Protein AF-A0A3D0XCX0-F1 (afdb_monomer)

Radius of gyration: 16.22 Å; Cα contacts (8 Å, |Δi|>4): 32; chains: 1; bounding box: 31×24×45 Å

Sequence (80 aa):
MAHLEIVGSIVRQLVRNASTEEIENSPFGQYFMNHGRGVFPADATGMPFDANCLAVSGDPIADLVEDLAADATISYAQHE

Structure (mmCIF, N/CA/C/O backbone):
data_AF-A0A3D0XCX0-F1
#
_entry.id   AF-A0A3D0XCX0-F1
#
loop_
_atom_site.group_PDB
_atom_site.id
_atom_site.type_symbol
_atom_site.label_atom_id
_atom_site.label_alt_id
_atom_site.label_comp_id
_atom_site.label_asym_id
_atom_site.label_entity_id
_atom_site.label_seq_id
_atom_site.pdbx_PDB_ins_code
_atom_site.Cartn_x
_atom_site.Cartn_y
_atom_site.Cartn_z
_atom_site.occupancy
_atom_site.B_iso_or_equiv
_atom_site.auth_seq_id
_atom_site.auth_comp_id
_atom_site.auth_asym_id
_atom_site.auth_atom_id
_atom_site.pdbx_PDB_model_num
ATOM 1 N N . MET A 1 1 ? -1.046 -10.432 -4.388 1.00 60.44 1 MET A N 1
ATOM 2 C CA . MET A 1 1 ? -2.379 -10.486 -3.740 1.00 60.44 1 MET A CA 1
ATOM 3 C C . MET A 1 1 ? -2.306 -10.732 -2.236 1.00 60.44 1 MET A C 1
ATOM 5 O O . MET A 1 1 ? -2.947 -9.990 -1.510 1.00 60.44 1 MET A O 1
ATOM 9 N N . ALA A 1 2 ? -1.481 -11.664 -1.742 1.00 87.50 2 ALA A N 1
ATOM 10 C CA . ALA A 1 2 ? -1.366 -11.925 -0.299 1.00 87.50 2 ALA A CA 1
ATOM 11 C C . ALA A 1 2 ? -0.928 -10.710 0.552 1.00 87.50 2 ALA A C 1
ATOM 13 O O . ALA A 1 2 ? -1.376 -10.560 1.680 1.00 87.50 2 ALA A O 1
ATOM 14 N N . HIS A 1 3 ? -0.085 -9.813 0.025 1.00 87.88 3 HIS A N 1
ATOM 15 C CA . HIS A 1 3 ? 0.445 -8.691 0.816 1.00 87.88 3 HIS A CA 1
ATOM 16 C C . HIS A 1 3 ? -0.643 -7.693 1.242 1.00 87.88 3 HIS A C 1
ATOM 18 O O . HIS A 1 3 ? -0.682 -7.295 2.402 1.00 87.88 3 HIS A O 1
ATOM 24 N N . LEU A 1 4 ? -1.565 -7.339 0.340 1.00 85.12 4 LEU A N 1
ATOM 25 C CA . LEU A 1 4 ? -2.662 -6.416 0.658 1.00 85.12 4 LEU A CA 1
ATOM 26 C C . LEU A 1 4 ? -3.634 -7.014 1.682 1.00 85.12 4 LEU A C 1
ATOM 28 O O . LEU A 1 4 ? -4.109 -6.310 2.569 1.00 85.12 4 LEU A O 1
ATOM 32 N N . GLU A 1 5 ? -3.891 -8.320 1.597 1.00 87.94 5 GLU A N 1
ATOM 33 C CA . GLU A 1 5 ? -4.714 -9.042 2.569 1.00 87.94 5 GLU A CA 1
ATOM 34 C C . GLU A 1 5 ? -4.053 -9.085 3.954 1.00 87.94 5 GLU A C 1
ATOM 36 O O . GLU A 1 5 ? -4.707 -8.801 4.960 1.00 87.94 5 GLU A O 1
ATOM 41 N N . ILE A 1 6 ? -2.744 -9.358 4.014 1.00 91.00 6 ILE A N 1
ATOM 42 C CA . ILE A 1 6 ? -1.973 -9.341 5.263 1.00 91.00 6 ILE A CA 1
ATOM 43 C C . ILE A 1 6 ? -2.016 -7.945 5.892 1.00 91.00 6 ILE A C 1
ATOM 45 O O . ILE A 1 6 ? -2.402 -7.823 7.055 1.00 91.00 6 ILE A O 1
ATOM 49 N N . VAL A 1 7 ? -1.703 -6.891 5.135 1.00 87.38 7 VAL A N 1
ATOM 50 C CA . VAL A 1 7 ? -1.713 -5.506 5.640 1.00 87.38 7 VAL A CA 1
ATOM 51 C C . VAL A 1 7 ? -3.112 -5.101 6.108 1.00 87.38 7 VAL A C 1
ATOM 53 O O . VAL A 1 7 ? -3.267 -4.613 7.228 1.00 87.38 7 VAL A O 1
ATOM 56 N N . GLY A 1 8 ? -4.151 -5.373 5.315 1.00 84.38 8 GLY A N 1
ATOM 57 C CA . GLY A 1 8 ? -5.533 -5.089 5.703 1.00 84.38 8 GLY A CA 1
ATOM 58 C C . GLY A 1 8 ? -5.957 -5.840 6.968 1.00 84.38 8 GLY A C 1
ATOM 59 O O . GLY A 1 8 ? -6.618 -5.271 7.840 1.00 84.38 8 GLY A O 1
ATOM 60 N N . SER A 1 9 ? -5.525 -7.093 7.128 1.00 86.56 9 SER A N 1
ATOM 61 C CA . SER A 1 9 ? -5.788 -7.849 8.352 1.00 86.56 9 SER A CA 1
ATOM 62 C C . SER A 1 9 ? -5.115 -7.203 9.565 1.00 86.56 9 SER A C 1
ATOM 64 O O . SER A 1 9 ? -5.780 -7.010 10.579 1.00 86.56 9 SER A O 1
ATOM 66 N N . ILE A 1 10 ? -3.856 -6.765 9.455 1.00 87.12 10 ILE A N 1
ATOM 67 C CA . ILE A 1 10 ? -3.125 -6.097 10.542 1.00 87.12 10 ILE A CA 1
ATOM 68 C C . ILE A 1 10 ? -3.845 -4.812 10.960 1.00 87.12 10 ILE A C 1
ATOM 70 O O . ILE A 1 10 ? -4.140 -4.640 12.143 1.00 87.12 10 ILE A O 1
ATOM 74 N N . VAL A 1 11 ? -4.219 -3.958 10.001 1.00 84.94 11 VAL A N 1
ATOM 75 C CA . VAL A 1 11 ? -4.978 -2.721 10.265 1.00 84.94 11 VAL A CA 1
ATOM 76 C C . VAL A 1 11 ? -6.289 -3.035 10.988 1.00 84.94 11 VAL A C 1
ATOM 78 O O . VAL A 1 11 ? -6.613 -2.423 12.007 1.00 84.94 11 VAL A O 1
ATOM 81 N N . ARG A 1 12 ? -7.026 -4.054 10.532 1.00 84.56 12 ARG A N 1
ATOM 82 C CA . ARG A 1 12 ? -8.274 -4.477 11.179 1.00 84.56 12 ARG A CA 1
ATOM 83 C C . ARG A 1 12 ? -8.055 -5.014 12.595 1.00 84.56 12 ARG A C 1
ATOM 85 O O . ARG A 1 12 ? -8.911 -4.798 13.453 1.00 84.56 12 ARG A O 1
ATOM 92 N N . GLN A 1 13 ? -6.951 -5.713 12.852 1.00 86.31 13 GLN A N 1
ATOM 93 C CA . GLN A 1 13 ? -6.626 -6.233 14.181 1.00 86.31 13 GLN A CA 1
ATOM 94 C C . GLN A 1 13 ? -6.251 -5.118 15.160 1.00 86.31 13 GLN A C 1
ATOM 96 O O . GLN A 1 13 ? -6.723 -5.154 16.295 1.00 86.31 13 GLN A O 1
ATOM 101 N N . LEU A 1 14 ? -5.489 -4.111 14.722 1.00 84.56 14 LEU A N 1
ATOM 102 C CA . LEU A 1 14 ? -5.113 -2.960 15.552 1.00 84.56 14 LEU A CA 1
ATOM 103 C C . LEU A 1 14 ? -6.336 -2.150 16.011 1.00 84.56 14 LEU A C 1
ATOM 105 O O . LEU A 1 14 ? -6.396 -1.700 17.149 1.00 84.56 14 LEU A O 1
ATOM 109 N N . VAL A 1 15 ? -7.351 -2.025 15.156 1.00 80.06 15 VAL A N 1
ATOM 110 C CA . VAL A 1 15 ? -8.540 -1.189 15.416 1.00 80.06 15 VAL A CA 1
ATOM 111 C C . VAL A 1 15 ? -9.667 -1.968 16.114 1.00 80.06 15 VAL A C 1
ATOM 113 O O . VAL A 1 15 ? -10.665 -1.392 16.552 1.00 80.06 15 VAL A O 1
ATOM 116 N N . ARG A 1 16 ? -9.534 -3.296 16.249 1.00 80.06 16 ARG A N 1
ATOM 117 C CA . ARG A 1 16 ? -10.594 -4.181 16.764 1.00 80.06 16 ARG A CA 1
ATOM 118 C C . ARG A 1 16 ? -11.048 -3.818 18.183 1.00 80.06 16 ARG A C 1
ATOM 120 O O . ARG A 1 16 ? -12.237 -3.932 18.464 1.00 80.06 16 ARG A O 1
ATOM 127 N N . ASN A 1 17 ? -10.122 -3.386 19.038 1.00 80.19 17 ASN A N 1
ATOM 128 C CA . ASN A 1 17 ? -10.382 -3.100 20.453 1.00 80.19 17 ASN A CA 1
ATOM 129 C C . ASN A 1 17 ? -10.355 -1.602 20.797 1.00 80.19 17 ASN A C 1
ATOM 131 O O . ASN A 1 17 ? -10.557 -1.260 21.957 1.00 80.19 17 ASN A O 1
ATOM 135 N N . ALA A 1 18 ? -10.109 -0.721 19.822 1.00 79.75 18 ALA A N 1
ATOM 136 C CA . ALA A 1 18 ? -10.091 0.719 20.054 1.00 79.75 18 ALA A CA 1
ATOM 137 C C . ALA A 1 18 ? -11.518 1.243 20.285 1.00 79.75 18 ALA A C 1
ATOM 139 O O . ALA A 1 18 ? -12.444 0.927 19.516 1.00 79.75 18 ALA A O 1
ATOM 140 N N . SER A 1 19 ? -11.701 2.033 21.343 1.00 80.75 19 SER A N 1
ATOM 141 C CA . SER A 1 19 ? -12.960 2.723 21.621 1.00 80.75 19 SER A CA 1
ATOM 142 C C . SER A 1 19 ? -13.217 3.820 20.585 1.00 80.75 19 SER A C 1
ATOM 144 O O . SER A 1 19 ? -12.305 4.305 19.917 1.00 80.75 19 SER A O 1
ATOM 146 N N . THR A 1 20 ? -14.481 4.206 20.412 1.00 76.50 20 THR A N 1
ATOM 147 C CA . THR A 1 20 ? -14.848 5.251 19.444 1.00 76.50 20 THR A CA 1
ATOM 148 C C . THR A 1 20 ? -14.178 6.589 19.776 1.00 76.50 20 THR A C 1
ATOM 150 O O . THR A 1 20 ? -13.695 7.264 18.876 1.00 76.50 20 THR A O 1
ATOM 153 N N . GLU A 1 21 ? -14.051 6.916 21.063 1.00 77.50 21 GLU A N 1
ATOM 154 C CA . GLU A 1 21 ? -13.425 8.152 21.546 1.00 77.50 21 GLU A CA 1
ATOM 155 C C . GLU A 1 21 ? -11.907 8.185 21.286 1.00 77.50 21 GLU A C 1
ATOM 157 O O . GLU A 1 21 ? -11.357 9.221 20.915 1.00 77.50 21 GLU A O 1
ATOM 162 N N . GLU A 1 22 ? -11.215 7.046 21.394 1.00 78.06 22 GLU A N 1
ATOM 163 C CA . GLU A 1 22 ? -9.795 6.937 21.023 1.00 78.06 22 GLU A CA 1
ATOM 164 C C . GLU A 1 22 ? -9.583 7.090 19.513 1.00 78.06 22 GLU A C 1
ATOM 166 O O . GLU A 1 22 ? -8.594 7.678 19.080 1.00 78.06 22 GLU A O 1
ATOM 171 N N . ILE A 1 23 ? -10.516 6.583 18.703 1.00 75.81 23 ILE A N 1
ATOM 172 C CA . ILE A 1 23 ? -10.456 6.693 17.243 1.00 75.81 23 ILE A CA 1
ATOM 173 C C . ILE A 1 23 ? -10.705 8.138 16.800 1.00 75.81 23 ILE A C 1
ATOM 175 O O . ILE A 1 23 ? -9.952 8.649 15.971 1.00 75.81 23 ILE A O 1
ATOM 179 N N . GLU A 1 24 ? -11.717 8.804 17.359 1.00 76.31 24 GLU A N 1
ATOM 180 C CA . GLU A 1 24 ? -12.074 10.194 17.037 1.00 76.31 24 GLU A CA 1
ATOM 181 C C . GLU A 1 24 ? -10.957 11.184 17.388 1.00 76.31 24 GLU A C 1
ATOM 183 O O . GLU A 1 24 ? -10.708 12.118 16.629 1.00 76.31 24 GLU A O 1
ATOM 188 N N . ASN A 1 25 ? -10.236 10.940 18.485 1.00 80.25 25 ASN A N 1
ATOM 189 C CA . ASN A 1 25 ? -9.090 11.754 18.900 1.00 80.25 25 ASN A CA 1
ATOM 190 C C . ASN A 1 25 ? -7.767 11.360 18.214 1.00 80.25 25 ASN A C 1
ATOM 192 O O . ASN A 1 25 ? -6.732 11.980 18.468 1.00 80.25 25 ASN A O 1
ATOM 196 N N . SER A 1 26 ? -7.770 10.338 17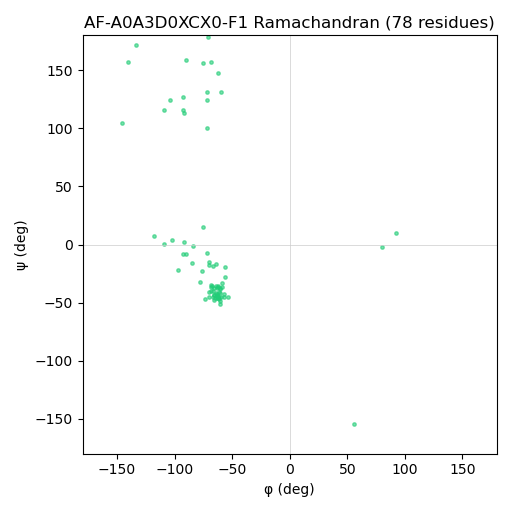.353 1.00 77.06 26 SER A N 1
ATOM 197 C CA . SER A 1 26 ? -6.582 9.911 16.609 1.00 77.06 26 SER A CA 1
ATOM 198 C C . SER A 1 26 ? -6.457 10.637 15.261 1.00 77.06 26 SER A C 1
ATOM 200 O O . SER A 1 26 ? -7.465 11.046 14.678 1.00 77.06 26 SER A O 1
ATOM 202 N N . PRO A 1 27 ? -5.247 10.701 14.670 1.00 74.81 27 PRO A N 1
ATOM 203 C CA . PRO A 1 27 ? -5.058 11.155 13.287 1.00 74.81 27 PRO A CA 1
ATOM 204 C C . PRO A 1 27 ? -5.882 10.362 12.257 1.00 74.81 27 PRO A C 1
ATOM 206 O O . PRO A 1 27 ? -6.127 10.839 11.153 1.00 74.81 27 PRO A O 1
ATOM 209 N N . PHE A 1 28 ? -6.339 9.161 12.623 1.00 73.12 28 PHE A N 1
ATOM 210 C CA . PHE A 1 28 ? -7.145 8.285 11.781 1.00 73.12 28 PHE A CA 1
ATOM 211 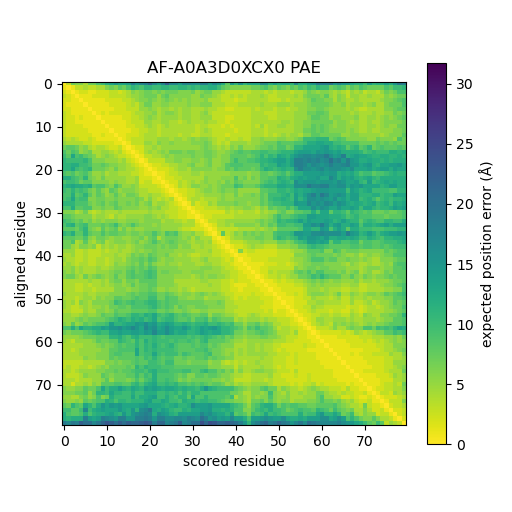C C . PHE A 1 28 ? -8.656 8.481 11.965 1.00 73.12 28 PHE A C 1
ATOM 213 O O . PHE A 1 28 ? -9.439 7.789 11.313 1.00 73.12 28 PHE A O 1
ATOM 220 N N . GLY A 1 29 ? -9.094 9.425 12.808 1.00 72.50 29 GLY A N 1
ATOM 221 C CA . GLY A 1 29 ? -10.513 9.690 13.050 1.00 72.50 29 GLY A CA 1
ATOM 222 C C . GLY A 1 29 ? -11.283 9.956 11.756 1.00 72.50 29 GLY A C 1
ATOM 223 O O . GLY A 1 29 ? -12.317 9.339 11.516 1.00 72.50 29 GLY A O 1
ATOM 224 N N . GLN A 1 30 ? -10.732 10.773 10.850 1.00 73.69 30 GLN A N 1
ATOM 225 C CA . GLN A 1 30 ? -11.347 11.039 9.540 1.00 73.69 30 GLN A CA 1
ATOM 226 C C . GLN A 1 30 ? -11.459 9.793 8.652 1.00 73.69 30 GLN A C 1
ATOM 228 O O . GLN A 1 30 ? -12.469 9.597 7.975 1.00 73.69 30 GLN A O 1
ATOM 233 N N . TYR A 1 31 ? -10.455 8.918 8.690 1.00 76.75 31 TYR A N 1
ATOM 234 C CA . TYR A 1 31 ? -10.448 7.676 7.922 1.00 76.75 31 TYR A CA 1
ATOM 235 C C . TYR A 1 31 ? -11.545 6.711 8.397 1.00 76.75 31 TYR A C 1
ATOM 237 O O . TYR A 1 31 ? -12.321 6.206 7.580 1.00 76.75 31 TYR A O 1
ATOM 245 N N . PHE A 1 32 ? -11.654 6.503 9.714 1.00 75.62 32 PHE A N 1
ATOM 246 C CA . PHE A 1 32 ? -12.642 5.600 10.311 1.00 75.62 32 PHE A CA 1
ATOM 247 C C . PHE A 1 32 ? -14.064 6.183 10.341 1.00 75.62 32 PHE A C 1
ATOM 249 O O . PHE A 1 32 ? -15.022 5.412 10.354 1.00 75.62 32 PHE A O 1
ATOM 256 N N . MET A 1 33 ? -14.235 7.510 10.296 1.00 74.50 33 MET A N 1
ATOM 257 C CA . MET A 1 33 ? -15.551 8.141 10.111 1.00 74.50 33 MET A CA 1
ATOM 258 C C . MET A 1 33 ? -16.132 7.849 8.722 1.00 74.50 33 MET A C 1
ATOM 260 O O . MET A 1 33 ? -17.300 7.480 8.615 1.00 74.50 33 MET A O 1
ATOM 264 N N . ASN A 1 34 ? -15.321 7.964 7.666 1.00 72.19 34 ASN A N 1
ATOM 265 C CA . ASN A 1 34 ? -15.787 7.780 6.287 1.00 72.19 34 ASN A CA 1
ATOM 266 C C . ASN A 1 34 ? -15.948 6.304 5.893 1.00 72.19 34 ASN A C 1
ATOM 268 O O . ASN A 1 34 ? -16.830 5.973 5.103 1.00 72.19 34 ASN A O 1
ATOM 272 N N . HIS A 1 35 ? -15.124 5.408 6.445 1.00 77.50 35 HIS A N 1
ATOM 273 C CA . HIS A 1 35 ? -15.067 4.000 6.021 1.00 77.50 35 HIS A CA 1
ATOM 274 C C . HIS A 1 35 ? -15.446 3.002 7.129 1.00 77.50 35 HIS A C 1
ATOM 276 O O . HIS A 1 35 ? -15.333 1.782 6.955 1.00 77.50 35 HIS A O 1
ATOM 282 N N . GLY A 1 36 ? -15.915 3.495 8.281 1.00 75.62 36 GLY 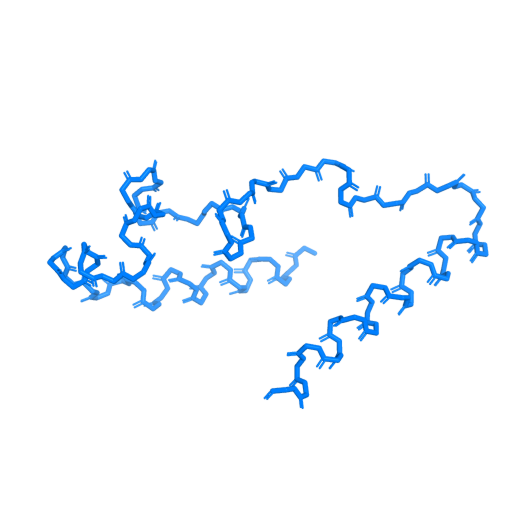A N 1
ATOM 283 C CA . GLY A 1 36 ? -16.135 2.679 9.475 1.00 75.62 36 GLY A CA 1
ATOM 284 C C . GLY A 1 36 ? -14.855 1.951 9.889 1.00 75.62 36 GLY A C 1
ATOM 285 O O . GLY A 1 36 ? -13.760 2.338 9.513 1.00 75.62 36 GLY A O 1
ATOM 286 N N . ARG A 1 37 ? -14.974 0.814 10.589 1.00 71.50 37 ARG A N 1
ATOM 287 C CA . ARG A 1 37 ? -13.831 -0.086 10.882 1.00 71.50 37 ARG A CA 1
ATOM 288 C C . ARG A 1 37 ? -13.389 -0.930 9.666 1.00 71.50 37 ARG A C 1
ATOM 290 O O . ARG A 1 37 ? -12.739 -1.967 9.837 1.00 71.50 37 ARG A O 1
ATOM 297 N N . GLY A 1 38 ? -13.831 -0.578 8.459 1.00 75.31 38 GLY A N 1
ATOM 298 C CA . GLY A 1 38 ? -13.431 -1.226 7.212 1.00 75.31 38 GLY A CA 1
ATOM 299 C C . GLY A 1 38 ? -12.025 -0.805 6.789 1.00 75.31 38 GLY A C 1
ATOM 300 O O . GLY A 1 38 ? -11.547 0.253 7.182 1.00 75.31 38 GLY A O 1
ATOM 301 N N . VAL A 1 39 ? -11.361 -1.645 5.993 1.00 81.50 39 VAL A N 1
ATOM 302 C CA . VAL A 1 39 ? -10.093 -1.274 5.353 1.00 81.50 39 VAL A CA 1
ATOM 303 C C . VAL A 1 39 ? -10.424 -0.689 3.988 1.00 81.50 39 VAL A C 1
ATOM 305 O O . VAL A 1 39 ? -10.917 -1.396 3.111 1.00 81.50 39 VAL A O 1
ATOM 308 N N . PHE A 1 40 ? -10.169 0.603 3.832 1.00 84.81 40 PHE A N 1
ATOM 309 C CA . PHE A 1 40 ? -10.226 1.323 2.569 1.00 84.81 40 PHE A CA 1
ATOM 310 C C . PHE A 1 40 ? -8.799 1.583 2.052 1.00 84.81 40 PHE A C 1
ATOM 312 O O . PHE A 1 40 ? -7.992 2.145 2.800 1.00 84.81 40 PHE A O 1
ATOM 319 N N . PRO A 1 41 ? -8.456 1.160 0.823 1.00 84.94 41 PRO A N 1
ATOM 320 C CA . PRO A 1 41 ? -7.129 1.371 0.260 1.00 84.94 41 PRO A CA 1
ATOM 321 C C . PRO A 1 41 ? -6.935 2.849 -0.098 1.00 84.94 41 PRO A C 1
ATOM 323 O O . PRO A 1 41 ? -7.406 3.327 -1.129 1.00 84.94 41 PRO A O 1
ATOM 326 N N . ALA A 1 42 ? -6.234 3.556 0.780 1.00 86.25 42 ALA A N 1
ATOM 327 C CA . ALA A 1 42 ? -5.804 4.931 0.599 1.00 86.25 42 ALA A CA 1
ATOM 328 C C . ALA A 1 42 ? -4.387 5.102 1.157 1.00 86.25 42 ALA A C 1
ATOM 330 O O . ALA A 1 42 ? -3.959 4.322 2.013 1.00 86.25 42 ALA A O 1
ATOM 331 N N . ASP A 1 43 ? -3.668 6.110 0.675 1.00 85.88 43 ASP A N 1
ATOM 332 C CA . ASP A 1 43 ? -2.379 6.491 1.250 1.00 85.88 43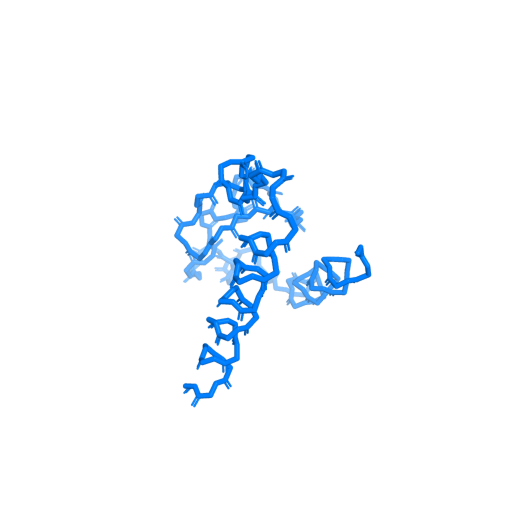 ASP A CA 1
ATOM 333 C C . ASP A 1 43 ? -2.534 7.152 2.639 1.00 85.88 43 ASP A C 1
ATOM 335 O O . ASP A 1 43 ? -3.641 7.348 3.148 1.00 85.88 43 ASP A O 1
ATOM 339 N N . ALA A 1 44 ? -1.413 7.520 3.269 1.00 80.75 44 ALA A N 1
ATOM 340 C CA . ALA A 1 44 ? -1.410 8.156 4.591 1.00 80.75 44 ALA A CA 1
ATOM 341 C C . ALA A 1 44 ? -2.088 9.543 4.625 1.00 80.75 44 ALA A C 1
ATOM 343 O O . ALA A 1 44 ? -2.425 10.031 5.703 1.00 80.75 44 ALA A O 1
ATOM 344 N N . THR A 1 45 ? -2.293 10.176 3.467 1.00 82.88 45 THR A N 1
ATOM 345 C CA . THR A 1 45 ? -3.000 11.458 3.325 1.00 82.88 45 THR A CA 1
ATOM 346 C C . THR A 1 45 ? -4.494 11.279 3.042 1.00 82.88 45 THR A C 1
ATOM 348 O O . THR A 1 45 ? -5.253 12.246 3.104 1.00 82.88 45 THR A O 1
ATOM 351 N N . GLY A 1 46 ? -4.932 10.042 2.790 1.00 81.19 46 GLY A N 1
ATOM 352 C CA . GLY A 1 46 ? -6.310 9.688 2.476 1.00 81.19 46 GLY A CA 1
ATOM 353 C C . GLY A 1 46 ? -6.630 9.670 0.980 1.00 81.19 46 GLY A C 1
ATOM 354 O O . GLY A 1 46 ? -7.807 9.546 0.637 1.00 81.19 46 GLY A O 1
ATOM 355 N N . MET A 1 47 ? -5.634 9.766 0.091 1.00 87.19 47 MET A N 1
ATOM 356 C CA . MET A 1 47 ? -5.862 9.657 -1.353 1.00 87.19 47 MET A CA 1
ATOM 357 C C . MET A 1 47 ? -6.179 8.201 -1.724 1.00 87.19 47 MET A C 1
ATOM 359 O O . MET A 1 47 ? -5.388 7.312 -1.397 1.00 87.19 47 MET A O 1
ATOM 363 N N . PRO A 1 48 ? -7.325 7.926 -2.377 1.00 88.81 48 PRO A N 1
ATOM 364 C CA . PRO A 1 48 ? -7.698 6.572 -2.776 1.00 88.81 48 PRO A CA 1
ATOM 365 C C . PRO A 1 48 ? -6.703 5.963 -3.762 1.00 88.81 48 PRO A C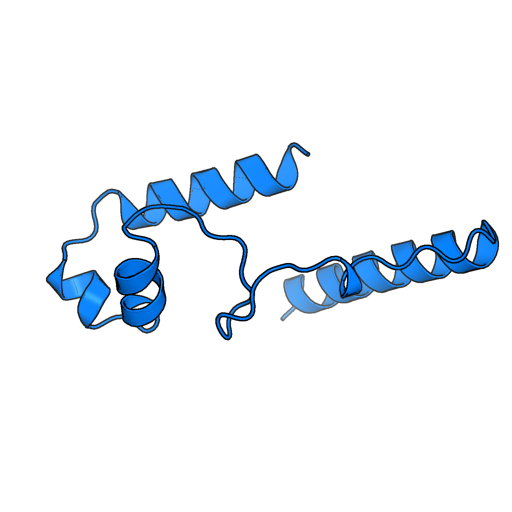 1
ATOM 367 O O . PRO A 1 48 ? -6.174 6.661 -4.624 1.00 88.81 48 PRO A O 1
ATOM 370 N N . PHE A 1 49 ? -6.524 4.644 -3.692 1.00 89.44 49 PHE A N 1
ATOM 371 C CA . PHE A 1 49 ? -5.832 3.912 -4.750 1.00 89.44 49 PHE A CA 1
ATOM 372 C C . PHE A 1 49 ? -6.564 4.077 -6.092 1.00 89.44 49 PHE A C 1
ATOM 374 O O . PHE A 1 49 ? -7.774 3.842 -6.177 1.00 89.44 49 PHE A O 1
ATOM 381 N N . ASP A 1 50 ? -5.823 4.420 -7.144 1.00 92.38 50 ASP A N 1
ATOM 382 C CA . ASP A 1 50 ? -6.320 4.483 -8.514 1.00 92.38 50 ASP A CA 1
ATOM 383 C C . ASP A 1 50 ? -5.363 3.785 -9.500 1.00 92.38 50 ASP A C 1
ATOM 385 O O . ASP A 1 50 ? -4.266 3.345 -9.151 1.00 92.38 50 ASP A O 1
ATOM 389 N N . ALA A 1 51 ? -5.799 3.641 -10.753 1.00 91.00 51 ALA A N 1
ATOM 390 C CA . ALA A 1 51 ? -5.008 2.973 -11.784 1.00 91.00 51 ALA A CA 1
ATOM 391 C C . ALA A 1 51 ? -3.774 3.776 -12.231 1.00 91.00 51 ALA A C 1
ATOM 393 O O . ALA A 1 51 ? -2.892 3.196 -12.857 1.00 91.00 51 ALA A O 1
ATOM 394 N N . ASN A 1 52 ? -3.675 5.071 -11.907 1.00 89.75 52 ASN A N 1
ATOM 395 C CA . ASN A 1 52 ? -2.490 5.869 -12.228 1.00 89.75 52 ASN A CA 1
ATOM 396 C C . ASN A 1 52 ? -1.284 5.451 -11.377 1.00 89.75 52 ASN A C 1
ATOM 398 O O . ASN A 1 52 ? -0.151 5.749 -11.744 1.00 89.75 52 ASN A O 1
ATOM 402 N N . CYS A 1 53 ? -1.508 4.744 -10.265 1.00 87.44 53 CYS A N 1
ATOM 403 C CA . CYS A 1 53 ? -0.448 4.130 -9.469 1.00 87.44 53 CYS A CA 1
ATOM 404 C C . CYS A 1 53 ? 0.204 2.910 -10.149 1.00 87.44 53 CYS A C 1
ATOM 406 O O . CYS A 1 53 ? 1.172 2.375 -9.612 1.00 87.44 53 CYS A O 1
ATOM 408 N N . LEU A 1 54 ? -0.329 2.434 -11.281 1.00 89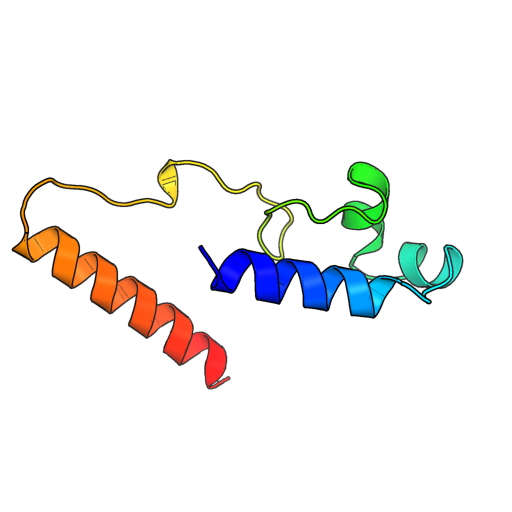.88 54 LEU A N 1
ATOM 409 C CA . LEU A 1 54 ? 0.192 1.288 -12.023 1.00 89.88 54 LEU A CA 1
ATOM 410 C C . LEU A 1 54 ? 0.835 1.768 -13.326 1.00 89.88 54 LEU A C 1
ATOM 412 O O . LEU A 1 54 ? 0.149 2.285 -14.207 1.00 89.88 54 LEU A O 1
ATOM 416 N N . ALA A 1 55 ? 2.143 1.565 -13.458 1.00 88.19 55 ALA A N 1
ATOM 417 C CA . ALA A 1 55 ? 2.863 1.828 -14.695 1.00 88.19 55 ALA A CA 1
ATOM 418 C C . ALA A 1 55 ? 2.923 0.544 -15.539 1.00 88.19 55 ALA A C 1
ATOM 420 O O . ALA A 1 55 ? 3.250 -0.528 -15.034 1.00 88.19 55 ALA A O 1
ATOM 421 N N . VAL A 1 56 ? 2.489 0.645 -16.799 1.00 86.69 56 VAL A N 1
ATOM 422 C CA . VAL A 1 56 ? 2.537 -0.444 -17.783 1.00 86.69 56 VAL A CA 1
ATOM 423 C C . VAL A 1 56 ? 2.801 0.180 -19.146 1.00 86.69 56 VAL A C 1
ATOM 425 O O . VAL A 1 56 ? 1.912 0.786 -19.751 1.00 86.69 56 VAL A O 1
ATOM 428 N N . SER A 1 57 ? 4.031 0.050 -19.626 1.00 86.19 57 SER A N 1
ATOM 429 C CA . SER A 1 57 ? 4.479 0.644 -20.888 1.00 86.19 57 SER A CA 1
ATOM 430 C C . SER A 1 57 ? 4.432 -0.347 -22.057 1.00 86.19 57 S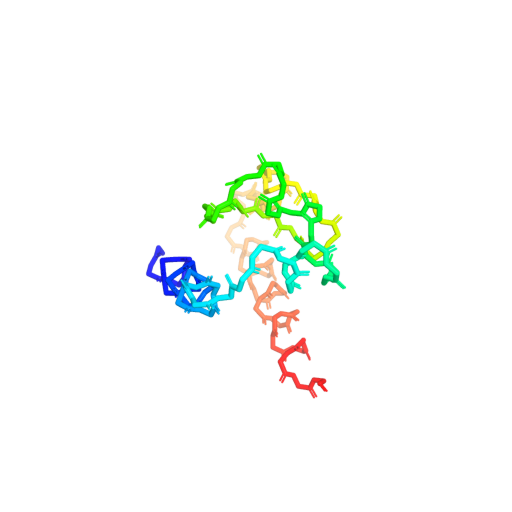ER A C 1
ATOM 432 O O . SER A 1 57 ? 4.344 0.060 -23.218 1.00 86.19 57 SER A O 1
ATOM 434 N N . GLY A 1 58 ? 4.449 -1.652 -21.759 1.00 86.62 58 GLY A N 1
ATOM 435 C CA . GLY A 1 58 ? 4.486 -2.731 -22.748 1.00 86.62 58 GLY A CA 1
ATOM 436 C C . GLY A 1 58 ? 5.883 -3.007 -23.314 1.00 86.62 58 GLY A C 1
ATOM 437 O O . GLY A 1 58 ? 6.034 -3.935 -24.113 1.00 86.62 58 GLY A O 1
ATOM 438 N N . ASP A 1 59 ? 6.895 -2.237 -22.903 1.00 93.56 59 ASP A N 1
ATOM 439 C CA . ASP A 1 59 ? 8.305 -2.565 -23.093 1.00 93.56 59 ASP A CA 1
ATOM 440 C C . ASP A 1 59 ? 8.817 -3.314 -21.848 1.00 93.56 59 ASP A C 1
ATOM 442 O O . ASP A 1 59 ? 8.900 -2.718 -20.773 1.00 93.56 59 ASP A O 1
ATOM 446 N N . PRO A 1 60 ? 9.222 -4.594 -21.972 1.00 91.50 60 PRO A N 1
ATOM 447 C CA . PRO A 1 60 ? 9.708 -5.377 -20.840 1.00 91.50 60 PRO A CA 1
ATOM 448 C C . PRO A 1 60 ? 10.889 -4.750 -20.090 1.00 91.50 60 PRO A C 1
ATOM 450 O O . PRO A 1 60 ? 11.062 -5.026 -18.907 1.00 91.50 60 PRO A O 1
ATOM 453 N N . ILE A 1 61 ? 11.734 -3.947 -20.752 1.00 91.50 61 ILE A N 1
ATOM 454 C CA . ILE A 1 61 ? 12.863 -3.289 -20.077 1.00 91.50 61 ILE A CA 1
ATOM 455 C C . ILE A 1 61 ? 12.358 -2.142 -19.205 1.00 91.50 61 ILE A C 1
ATOM 457 O O . ILE A 1 61 ? 12.775 -2.031 -18.054 1.00 91.50 61 ILE A O 1
ATOM 461 N N . ALA A 1 62 ? 11.474 -1.303 -19.743 1.00 90.88 62 ALA A N 1
ATOM 462 C CA . ALA A 1 62 ? 10.892 -0.191 -19.004 1.00 90.88 62 ALA A CA 1
ATOM 463 C C . ALA A 1 62 ? 10.060 -0.695 -17.815 1.00 90.88 62 ALA A C 1
ATOM 465 O O . ALA A 1 62 ? 10.280 -0.231 -16.700 1.00 90.88 62 ALA A O 1
ATOM 466 N N . ASP A 1 63 ? 9.233 -1.722 -18.022 1.00 92.38 63 ASP A N 1
ATOM 467 C CA . ASP A 1 63 ? 8.402 -2.307 -16.965 1.00 9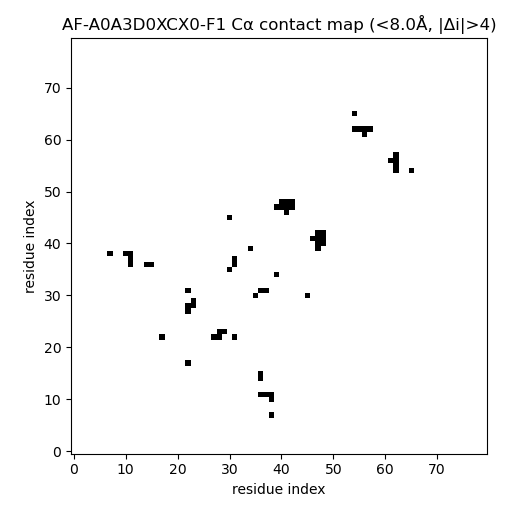2.38 63 ASP A CA 1
ATOM 468 C C . ASP A 1 63 ? 9.270 -2.887 -15.819 1.00 92.38 63 ASP A C 1
ATOM 470 O O . ASP A 1 63 ? 8.993 -2.659 -14.645 1.00 92.38 63 ASP A O 1
ATOM 474 N N . LEU A 1 64 ? 10.395 -3.555 -16.124 1.00 92.50 64 LEU A N 1
ATOM 475 C CA . LEU A 1 64 ? 11.322 -4.058 -15.092 1.00 92.50 64 LEU A CA 1
ATOM 476 C C . LEU A 1 64 ? 12.054 -2.942 -14.333 1.00 92.50 64 LEU A C 1
ATOM 478 O O . LEU A 1 64 ? 12.364 -3.095 -13.149 1.00 92.50 64 LEU A O 1
ATOM 482 N N . VAL A 1 65 ? 12.382 -1.839 -15.010 1.00 93.19 65 VAL A N 1
ATOM 483 C CA . VAL A 1 65 ? 13.006 -0.670 -14.374 1.00 93.19 65 VAL A CA 1
ATOM 484 C C . VAL A 1 65 ? 12.014 0.015 -13.436 1.00 93.19 65 VAL A C 1
ATOM 486 O O . VAL A 1 65 ? 12.401 0.414 -12.338 1.00 93.19 65 VAL A O 1
ATOM 489 N N . GLU A 1 66 ? 10.749 0.117 -13.838 1.00 90.69 66 GLU A N 1
ATOM 490 C CA . GLU A 1 66 ? 9.661 0.645 -13.014 1.00 90.69 66 GLU A CA 1
ATOM 491 C C . GLU A 1 66 ? 9.393 -0.248 -11.793 1.00 90.69 66 GLU A C 1
ATOM 493 O O . GLU A 1 66 ? 9.354 0.266 -10.673 1.00 90.69 66 GLU A O 1
ATOM 498 N N . ASP A 1 67 ? 9.324 -1.572 -11.969 1.00 91.62 67 ASP A N 1
ATOM 499 C CA . ASP A 1 67 ? 9.159 -2.537 -10.872 1.00 91.62 67 ASP A CA 1
ATOM 500 C C . ASP A 1 67 ? 10.306 -2.446 -9.850 1.00 91.62 67 ASP A C 1
ATOM 502 O O . ASP A 1 67 ? 10.072 -2.408 -8.639 1.00 91.62 67 ASP A O 1
ATOM 506 N N . LEU A 1 68 ? 11.559 -2.363 -10.321 1.00 93.00 68 LEU A N 1
ATOM 507 C CA . LEU A 1 68 ? 12.725 -2.217 -9.445 1.00 93.00 68 LEU A CA 1
ATOM 508 C C . LEU A 1 68 ? 12.725 -0.868 -8.721 1.00 93.00 68 LEU A C 1
ATOM 510 O O . LEU A 1 68 ? 13.086 -0.803 -7.546 1.00 93.00 68 LEU A O 1
ATOM 514 N N . ALA A 1 69 ? 12.343 0.210 -9.406 1.00 90.56 69 ALA A N 1
ATOM 515 C CA . ALA A 1 69 ? 12.234 1.525 -8.791 1.00 90.56 69 ALA A CA 1
ATOM 516 C C . ALA A 1 69 ? 11.161 1.534 -7.692 1.00 90.56 69 ALA A C 1
ATOM 518 O O . ALA A 1 69 ? 11.418 2.053 -6.607 1.00 90.56 69 ALA A O 1
ATOM 519 N N . ALA A 1 70 ? 10.004 0.912 -7.935 1.00 88.62 70 ALA A N 1
ATOM 520 C CA . ALA A 1 70 ? 8.933 0.787 -6.950 1.00 88.62 70 ALA A CA 1
ATOM 521 C C . ALA A 1 70 ? 9.376 -0.013 -5.713 1.00 88.62 70 ALA A C 1
ATOM 523 O O . ALA A 1 70 ? 9.160 0.434 -4.584 1.00 88.62 70 ALA A O 1
ATOM 524 N N . ASP A 1 71 ? 10.048 -1.152 -5.905 1.00 88.38 71 ASP A N 1
ATOM 525 C CA . ASP A 1 71 ? 10.590 -1.951 -4.799 1.00 88.38 71 ASP A CA 1
ATOM 526 C C . ASP A 1 71 ? 11.672 -1.187 -4.020 1.00 88.38 71 ASP A C 1
ATOM 528 O O . ASP A 1 71 ? 11.655 -1.157 -2.789 1.00 88.38 71 ASP A O 1
ATOM 532 N N . ALA A 1 72 ? 12.563 -0.473 -4.718 1.00 87.88 72 ALA A N 1
ATOM 533 C CA . ALA A 1 72 ? 13.573 0.367 -4.084 1.00 87.88 72 ALA A CA 1
ATOM 534 C C . ALA A 1 72 ? 12.934 1.479 -3.242 1.00 87.88 72 ALA A C 1
ATOM 536 O O . ALA A 1 72 ? 13.330 1.672 -2.094 1.00 87.88 72 ALA A O 1
ATOM 537 N N . THR A 1 73 ? 11.918 2.181 -3.757 1.00 84.62 73 THR A N 1
ATOM 538 C CA . THR A 1 73 ? 11.174 3.194 -2.990 1.00 84.62 73 THR A CA 1
ATOM 539 C C . THR A 1 73 ? 10.563 2.605 -1.717 1.00 84.62 73 THR A C 1
ATOM 541 O O . THR A 1 73 ? 10.679 3.219 -0.655 1.00 84.62 73 THR A O 1
ATOM 544 N N . ILE A 1 74 ? 9.979 1.402 -1.784 1.00 80.19 74 ILE A N 1
ATOM 545 C CA . ILE A 1 74 ? 9.473 0.697 -0.597 1.00 80.19 74 ILE A CA 1
ATOM 546 C C . ILE A 1 74 ? 10.623 0.370 0.362 1.00 80.19 74 ILE A C 1
ATOM 548 O O . ILE A 1 74 ? 10.511 0.636 1.556 1.00 80.19 74 ILE A O 1
ATOM 552 N N . SER A 1 75 ? 11.740 -0.157 -0.142 1.00 81.31 75 SER A N 1
ATOM 553 C CA .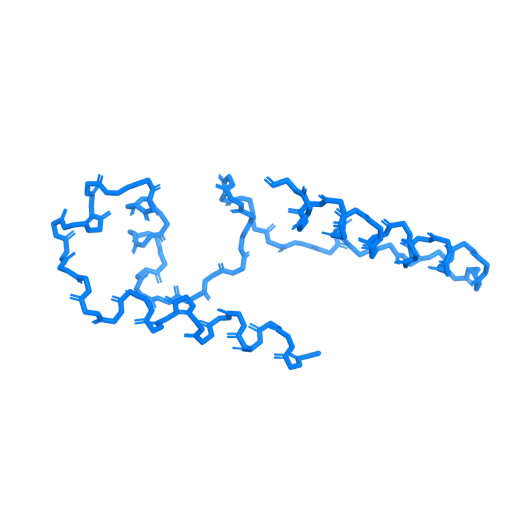 SER A 1 75 ? 12.904 -0.500 0.677 1.00 81.31 75 SER A CA 1
ATOM 554 C C . SER A 1 75 ? 13.481 0.717 1.401 1.00 81.31 75 SER A C 1
ATOM 556 O O . SER A 1 75 ? 13.810 0.601 2.579 1.00 81.31 75 SER A O 1
ATOM 558 N N . TYR A 1 76 ? 13.581 1.876 0.744 1.00 82.56 76 TYR A N 1
ATOM 559 C CA . TYR A 1 76 ? 14.044 3.108 1.387 1.00 82.56 76 TYR A CA 1
ATOM 560 C C . TYR A 1 76 ? 13.097 3.540 2.510 1.00 82.56 76 TYR A C 1
ATOM 562 O O . TYR A 1 76 ? 13.566 3.838 3.603 1.00 82.56 76 TYR A O 1
ATOM 570 N N . ALA A 1 77 ? 11.781 3.471 2.290 1.00 72.88 77 ALA A N 1
ATOM 571 C CA . ALA A 1 77 ? 10.783 3.796 3.310 1.00 72.88 77 ALA A CA 1
ATOM 572 C C . ALA A 1 77 ? 10.753 2.817 4.506 1.00 72.88 77 ALA A C 1
ATOM 574 O O . ALA A 1 77 ? 10.192 3.147 5.544 1.00 72.88 77 ALA A O 1
ATOM 575 N N . GLN A 1 78 ? 11.315 1.607 4.383 1.00 61.59 78 GLN A N 1
ATOM 576 C CA . GLN A 1 78 ? 11.464 0.655 5.500 1.00 61.59 78 GLN A CA 1
ATOM 577 C C . GLN A 1 78 ? 12.728 0.901 6.345 1.00 61.59 78 GLN A C 1
ATOM 579 O O . GLN A 1 78 ? 12.846 0.333 7.431 1.00 61.59 78 GLN A O 1
ATOM 584 N N . HIS A 1 79 ? 13.688 1.682 5.839 1.00 62.44 79 HIS A N 1
ATOM 585 C CA . HIS A 1 79 ? 14.978 1.947 6.487 1.00 62.44 79 HIS A CA 1
ATOM 586 C C . HIS A 1 79 ? 15.066 3.324 7.170 1.00 62.44 79 HIS A C 1
ATOM 588 O O . HIS A 1 79 ? 16.126 3.653 7.709 1.00 62.44 79 HIS A O 1
ATOM 594 N N . GLU A 1 80 ? 13.973 4.090 7.177 1.00 47.12 80 GLU A N 1
ATOM 595 C CA . GLU A 1 80 ? 13.771 5.287 8.010 1.00 47.12 80 GLU A CA 1
ATOM 596 C C . GLU A 1 80 ? 12.964 4.951 9.273 1.00 47.12 80 GLU A C 1
ATOM 598 O O . GLU A 1 80 ? 13.305 5.504 10.345 1.00 47.12 80 GLU A O 1
#

Mean predicted aligned error: 6.65 Å

Foldseek 3Di:
DVVVVVVQVVLLVVCVPDDLVNLCPDPCVVVCVVQPSGDFDDPPVRHHDDCVVDDDDPPPVVNVVVVVVVVVVVVVVVVD

Secondary structure (DSSP, 8-state):
-HHHHHHHHHHHHHHTT--HHHHHTSTTHHHHHHHTTS---B-TT-PBP-GGG----S-HHHHHHHHHHHHHHHHHHH--

pLDDT: mean 82.52, std 8.38, range [47.12, 93.56]

Solvent-accessible surface area (backbone atoms only — not comparable to full-atom values): 5023 Å² total; per-residue (Å²): 116,69,65,62,53,52,52,45,48,51,56,45,60,69,54,68,79,58,51,70,69,62,40,60,76,35,97,53,20,69,58,39,68,77,49,43,91,54,84,72,70,43,52,98,88,64,53,66,73,58,73,86,81,57,87,80,78,87,43,73,68,60,42,52,51,51,53,52,49,52,51,48,55,52,53,54,68,72,75,113